Protein AF-A0A392P3V4-F1 (afdb_monomer_lite)

Sequence (100 aa):
YATEHRCGVVVKGPNLSGNISGTDPLKDNRLLLKAEALDDSHEARNTAAVINELSKEITKILVSHPVNAKRAAEGKNIANVVLLRGCGIRIEVCSSNSLT

pLDDT: mean 89.33, std 11.05, range [47.34, 97.25]

Foldseek 3Di:
DDDDLDDDDDDDDPLADLQKAWQDPVDPPDHTRQIAGNDPGPRSRVNSVVVNVVQVVQLVCQCPDVVQVVCVVVVHDGPRGRTGHDRDDDDDDPDPPPPD

Structure (mmCIF, N/CA/C/O backbone):
data_AF-A0A392P3V4-F1
#
_entry.id   AF-A0A392P3V4-F1
#
loop_
_atom_site.group_PDB
_atom_site.id
_atom_site.type_symbol
_atom_site.label_atom_id
_atom_site.label_alt_id
_atom_site.label_comp_id
_atom_site.label_asym_id
_atom_site.label_entity_id
_atom_site.label_seq_id
_atom_site.pdbx_PDB_ins_code
_atom_site.Cartn_x
_atom_site.Cartn_y
_atom_site.Cartn_z
_atom_site.occupancy
_atom_site.B_iso_or_equiv
_atom_site.auth_seq_id
_atom_site.auth_comp_id
_atom_site.auth_asym_id
_atom_site.auth_atom_id
_atom_site.pdbx_PDB_model_num
ATOM 1 N N . TYR A 1 1 ? 3.550 16.485 7.982 1.00 47.41 1 TYR A N 1
ATOM 2 C CA . TYR A 1 1 ? 2.284 16.398 8.734 1.00 47.41 1 TYR A CA 1
ATOM 3 C C . TYR A 1 1 ? 1.211 15.960 7.755 1.00 47.41 1 TYR A C 1
ATOM 5 O O . TYR A 1 1 ? 1.162 16.522 6.668 1.00 47.41 1 TYR A O 1
ATOM 13 N N . ALA A 1 2 ? 0.446 14.920 8.073 1.00 64.12 2 ALA A N 1
ATOM 14 C CA . ALA A 1 2 ? -0.631 14.425 7.223 1.00 64.12 2 ALA A CA 1
ATOM 15 C C . ALA A 1 2 ? -1.945 14.520 8.009 1.00 64.12 2 ALA A C 1
ATOM 17 O O . ALA A 1 2 ? -1.941 14.330 9.223 1.00 64.12 2 ALA A O 1
ATOM 18 N N . THR A 1 3 ? -3.035 14.889 7.340 1.00 74.75 3 THR A N 1
ATOM 19 C CA . THR A 1 3 ? -4.353 15.065 7.961 1.00 74.75 3 THR A CA 1
ATOM 20 C C . THR A 1 3 ? -5.214 13.821 7.750 1.00 74.75 3 THR A C 1
ATOM 22 O O . THR A 1 3 ? -5.136 13.170 6.706 1.00 74.75 3 THR A O 1
ATOM 25 N N . GLU A 1 4 ? -6.060 13.514 8.735 1.00 86.94 4 GLU A N 1
ATOM 26 C CA . GLU A 1 4 ? -7.056 12.437 8.664 1.00 86.94 4 GLU A CA 1
ATOM 27 C C . GLU A 1 4 ? -6.442 11.051 8.377 1.00 86.94 4 GLU A C 1
ATOM 29 O O . GLU A 1 4 ? -5.617 10.559 9.140 1.00 86.94 4 GLU A O 1
ATOM 34 N N . HIS A 1 5 ? -6.867 10.406 7.290 1.00 85.31 5 HIS A N 1
ATOM 35 C CA . HIS A 1 5 ? -6.493 9.053 6.882 1.00 85.31 5 HIS A CA 1
ATOM 36 C C . HIS A 1 5 ? -5.157 8.996 6.126 1.00 85.31 5 HIS A C 1
ATOM 38 O O . HIS A 1 5 ? -4.756 7.933 5.654 1.00 85.31 5 HIS A O 1
ATOM 44 N N . ARG A 1 6 ? -4.490 10.140 5.939 1.00 88.50 6 ARG A N 1
ATOM 45 C CA . ARG A 1 6 ? -3.279 10.230 5.125 1.00 88.50 6 ARG A CA 1
ATOM 46 C C . ARG A 1 6 ? -2.053 9.907 5.969 1.00 88.50 6 ARG A C 1
ATOM 48 O O . ARG A 1 6 ? -1.871 10.440 7.059 1.00 88.50 6 ARG A O 1
ATOM 55 N N . CYS A 1 7 ? -1.161 9.101 5.414 1.00 90.19 7 CYS A N 1
ATOM 56 C CA . CYS A 1 7 ? 0.171 8.866 5.953 1.00 90.19 7 CYS A CA 1
ATOM 57 C C . CYS A 1 7 ? 1.176 8.720 4.806 1.00 90.19 7 CYS A C 1
ATOM 59 O O . CYS A 1 7 ? 0.811 8.315 3.705 1.00 90.19 7 CYS A O 1
ATOM 61 N N . GLY A 1 8 ? 2.442 9.042 5.070 1.00 91.00 8 GLY A N 1
ATOM 62 C CA . GLY A 1 8 ? 3.551 8.731 4.171 1.00 91.00 8 GLY A CA 1
ATOM 63 C C . GLY A 1 8 ? 4.340 7.546 4.715 1.00 91.00 8 GLY A C 1
ATOM 64 O O . GLY A 1 8 ? 4.671 7.533 5.900 1.00 91.00 8 GLY A O 1
ATOM 65 N N . VAL A 1 9 ? 4.651 6.576 3.858 1.00 92.19 9 VAL A N 1
ATOM 66 C CA . VAL A 1 9 ? 5.518 5.438 4.188 1.00 92.19 9 VAL A CA 1
ATOM 67 C C . VAL A 1 9 ? 6.783 5.555 3.349 1.00 92.19 9 VAL A C 1
ATOM 69 O O . VAL A 1 9 ? 6.707 5.684 2.131 1.00 92.19 9 VAL A O 1
ATOM 72 N N . VAL A 1 10 ? 7.944 5.535 4.002 1.00 93.19 10 VAL A N 1
ATOM 73 C CA . VAL A 1 10 ? 9.250 5.593 3.335 1.00 93.19 10 VAL A CA 1
ATOM 74 C C . VAL A 1 10 ? 9.965 4.272 3.562 1.00 93.19 10 VAL A C 1
ATOM 76 O O . VAL A 1 10 ? 10.242 3.907 4.703 1.00 93.19 10 VAL A O 1
ATOM 79 N N . VAL A 1 11 ? 10.297 3.586 2.472 1.00 91.75 11 VAL A N 1
ATOM 80 C CA . VAL A 1 11 ? 11.132 2.381 2.479 1.00 91.75 11 VAL A CA 1
ATOM 81 C C . VAL A 1 11 ? 12.521 2.764 1.976 1.00 91.75 11 VAL A C 1
ATOM 83 O O . VAL A 1 11 ? 12.649 3.491 0.992 1.00 91.75 11 VAL A O 1
ATOM 86 N N . LYS A 1 12 ? 13.567 2.318 2.676 1.00 92.69 12 LYS A N 1
ATOM 87 C CA . LYS A 1 12 ? 14.967 2.549 2.298 1.00 92.69 12 LYS A CA 1
ATOM 88 C C . LYS A 1 12 ? 15.694 1.218 2.238 1.00 92.69 12 LYS A C 1
ATOM 90 O O . LYS A 1 12 ? 15.556 0.400 3.141 1.00 92.69 12 LYS A O 1
ATOM 95 N N . GLY A 1 13 ? 16.490 1.042 1.199 1.00 90.69 13 GLY A N 1
ATOM 96 C CA . GLY A 1 13 ? 17.261 -0.166 0.961 1.00 90.69 13 GLY A CA 1
ATOM 97 C C . GLY A 1 13 ? 17.891 -0.128 -0.429 1.00 90.69 13 GLY A C 1
ATOM 98 O O . GLY A 1 13 ? 17.557 0.756 -1.222 1.00 90.69 13 GLY A O 1
ATOM 99 N N . PRO A 1 14 ? 18.818 -1.050 -0.716 1.00 90.88 14 PRO A N 1
ATOM 100 C CA . PRO A 1 14 ? 19.366 -1.214 -2.056 1.00 90.88 14 PRO A CA 1
ATOM 101 C C . PRO A 1 14 ? 18.308 -1.785 -3.012 1.00 90.88 14 PRO A C 1
ATOM 103 O O . PRO A 1 14 ? 17.360 -2.436 -2.575 1.00 90.88 14 PRO A O 1
ATOM 106 N N . ASN A 1 15 ? 18.515 -1.593 -4.318 1.00 91.38 15 ASN A N 1
ATOM 107 C CA . ASN A 1 15 ? 17.748 -2.250 -5.387 1.00 91.38 15 ASN A CA 1
ATOM 108 C C . ASN A 1 15 ? 16.225 -2.042 -5.272 1.00 91.38 15 ASN A C 1
ATOM 110 O O . ASN A 1 15 ? 15.441 -2.993 -5.366 1.00 91.38 15 ASN A O 1
ATOM 114 N N . LEU A 1 16 ? 15.820 -0.792 -5.027 1.00 93.62 16 LEU A N 1
ATOM 115 C CA . LEU A 1 16 ? 14.420 -0.377 -4.985 1.00 93.62 16 LEU A CA 1
ATOM 116 C C . LEU A 1 16 ? 14.028 0.335 -6.282 1.00 93.62 16 LEU A C 1
ATOM 118 O O . LEU A 1 16 ? 14.817 1.091 -6.844 1.00 93.62 16 LEU A O 1
ATOM 122 N N . SER A 1 17 ? 12.786 0.137 -6.716 1.00 93.69 17 SER A N 1
ATOM 123 C CA . SER A 1 17 ? 12.195 0.786 -7.887 1.00 93.69 17 SER A CA 1
ATOM 124 C C . SER A 1 17 ? 10.875 1.457 -7.520 1.00 93.69 17 SER A C 1
ATOM 126 O O . SER A 1 17 ? 10.120 0.961 -6.688 1.00 93.69 17 SER A O 1
ATOM 128 N N . GLY A 1 18 ? 10.584 2.587 -8.165 1.00 92.81 18 GLY A N 1
ATOM 129 C CA . GLY A 1 18 ? 9.269 3.226 -8.089 1.00 92.81 18 GLY A CA 1
ATOM 130 C C . GLY A 1 18 ? 8.214 2.563 -8.982 1.00 92.81 18 GLY A C 1
ATOM 131 O O . GLY A 1 18 ? 7.040 2.910 -8.885 1.00 92.81 18 GLY A O 1
ATOM 132 N N . ASN A 1 19 ? 8.611 1.635 -9.860 1.00 95.06 19 ASN A N 1
ATOM 133 C CA . ASN A 1 19 ? 7.741 1.089 -10.899 1.00 95.06 19 ASN A CA 1
ATOM 134 C C . ASN A 1 19 ? 6.970 -0.153 -10.425 1.00 95.06 19 ASN A C 1
ATOM 136 O O . ASN A 1 19 ? 7.151 -1.268 -10.919 1.00 95.06 19 ASN A O 1
ATOM 140 N N . ILE A 1 20 ? 6.120 0.050 -9.419 1.00 96.44 20 ILE A N 1
ATOM 141 C CA . ILE A 1 20 ? 5.233 -0.976 -8.862 1.00 96.44 20 ILE A CA 1
ATOM 142 C C . ILE A 1 20 ? 3.799 -0.452 -8.739 1.00 96.44 20 ILE A C 1
ATOM 144 O O . ILE A 1 20 ? 3.567 0.753 -8.596 1.00 96.44 20 ILE A O 1
ATOM 148 N N . SER A 1 21 ? 2.825 -1.358 -8.756 1.00 95.75 21 SER A N 1
ATOM 149 C CA . SER A 1 21 ? 1.430 -1.028 -8.464 1.00 95.75 21 SER A CA 1
ATOM 150 C C . SER A 1 21 ? 1.200 -0.762 -6.965 1.00 95.75 21 SER A C 1
ATOM 152 O O . SER A 1 21 ? 2.023 -1.087 -6.105 1.00 95.75 21 SER A O 1
ATOM 154 N N . GLY A 1 22 ? 0.069 -0.128 -6.644 1.00 92.81 22 GLY A N 1
ATOM 155 C CA . GLY A 1 22 ? -0.389 0.068 -5.266 1.00 92.81 22 GLY A CA 1
ATOM 15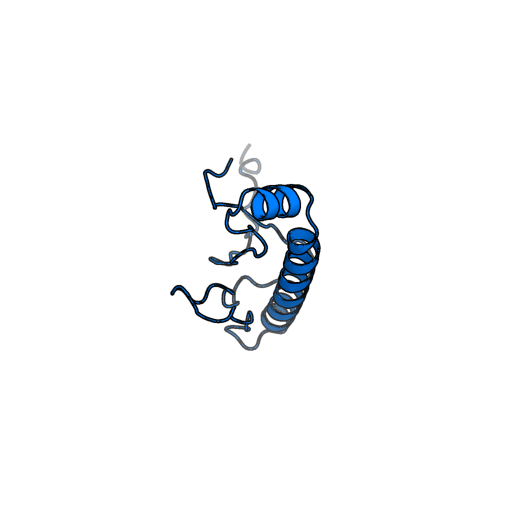6 C C . GLY A 1 22 ? -1.257 -1.086 -4.759 1.00 92.81 22 GLY A C 1
ATOM 157 O O . GLY A 1 22 ? -1.696 -1.937 -5.527 1.00 92.81 22 GLY A O 1
ATOM 158 N N . THR A 1 23 ? -1.560 -1.077 -3.461 1.00 92.25 23 THR A N 1
ATOM 159 C CA . THR A 1 23 ? -2.427 -2.084 -2.822 1.00 92.25 23 THR A CA 1
ATOM 160 C C . THR A 1 23 ? -3.897 -1.655 -2.734 1.00 92.25 23 THR A C 1
ATOM 162 O O . THR A 1 23 ? -4.766 -2.461 -2.407 1.00 92.25 23 THR A O 1
ATOM 165 N N . ASP A 1 24 ? -4.197 -0.389 -3.031 1.00 91.19 24 ASP A N 1
ATOM 166 C CA . ASP A 1 24 ? -5.546 0.178 -2.950 1.00 91.19 24 ASP A CA 1
ATOM 167 C C . ASP A 1 24 ? -6.441 -0.282 -4.123 1.00 91.19 24 ASP A C 1
ATOM 169 O O . ASP A 1 24 ? -6.123 0.018 -5.277 1.00 91.19 24 ASP A O 1
ATOM 173 N N . PRO A 1 25 ? -7.582 -0.952 -3.863 1.00 89.00 25 PRO A N 1
ATOM 174 C CA . PRO A 1 25 ? -8.510 -1.385 -4.907 1.00 89.00 25 PRO A CA 1
ATOM 175 C C . PRO A 1 25 ? -9.350 -0.255 -5.533 1.00 89.00 25 PRO A C 1
ATOM 177 O O . PRO A 1 25 ? -10.173 -0.534 -6.412 1.00 89.00 25 PRO A O 1
ATOM 180 N N . LEU A 1 26 ? -9.184 0.998 -5.086 1.00 86.19 26 LEU A N 1
ATOM 181 C CA . LEU A 1 26 ? -9.856 2.224 -5.554 1.00 86.19 26 LEU A CA 1
ATOM 182 C C . LEU A 1 26 ? -11.385 2.242 -5.399 1.00 86.19 26 LEU A C 1
ATOM 184 O O . LEU A 1 26 ? -12.039 3.207 -5.795 1.00 86.19 26 LEU A O 1
ATOM 188 N N . LYS A 1 27 ? -11.967 1.174 -4.852 1.00 83.06 27 LYS A N 1
ATOM 189 C CA . LYS A 1 27 ? -13.395 1.022 -4.577 1.00 83.06 27 LYS A CA 1
ATOM 190 C C . LYS A 1 27 ? -13.574 0.283 -3.261 1.00 83.06 27 LYS A C 1
ATOM 192 O O . LYS A 1 27 ? -12.867 -0.691 -2.997 1.00 83.06 27 LYS A O 1
ATOM 197 N N . ASP A 1 28 ? -14.569 0.708 -2.495 1.00 83.44 28 ASP A N 1
ATOM 198 C CA . ASP A 1 28 ? -14.920 0.082 -1.226 1.00 83.44 28 ASP A CA 1
ATOM 199 C C . ASP A 1 28 ? -15.402 -1.363 -1.411 1.00 83.44 28 ASP A C 1
ATOM 201 O O . ASP A 1 28 ? -15.863 -1.763 -2.485 1.00 83.44 28 ASP A O 1
ATOM 205 N N . ASN A 1 29 ? -15.314 -2.145 -0.331 1.00 83.06 29 ASN A N 1
ATOM 206 C CA . ASN A 1 29 ? -15.739 -3.550 -0.267 1.00 83.06 29 ASN A CA 1
ATOM 207 C C . ASN A 1 29 ? -15.034 -4.472 -1.276 1.00 83.06 29 ASN A C 1
ATOM 209 O O . ASN A 1 29 ? -15.572 -5.503 -1.681 1.00 83.06 29 ASN A O 1
ATOM 213 N N . ARG A 1 30 ? -13.814 -4.109 -1.677 1.00 85.00 30 ARG A N 1
ATOM 214 C CA . ARG A 1 30 ? -12.924 -4.957 -2.469 1.00 85.00 30 ARG A CA 1
ATOM 215 C C . ARG A 1 30 ? -11.763 -5.456 -1.629 1.00 85.00 30 ARG A C 1
ATOM 217 O O . ARG A 1 30 ? -11.351 -4.820 -0.662 1.00 85.00 30 ARG A O 1
ATOM 224 N N . LEU A 1 31 ? -11.234 -6.606 -2.028 1.00 87.31 31 LEU A N 1
ATOM 225 C CA . LEU A 1 31 ? -10.023 -7.152 -1.434 1.00 87.31 31 LEU A CA 1
ATOM 226 C C . LEU A 1 31 ? -8.834 -6.234 -1.724 1.00 87.31 31 LEU A C 1
ATOM 228 O O . LEU A 1 31 ? -8.761 -5.617 -2.788 1.00 87.31 31 LEU A O 1
ATOM 232 N N . LEU A 1 32 ? -7.903 -6.184 -0.771 1.00 89.94 32 LEU A N 1
ATOM 233 C CA . LEU A 1 32 ? -6.619 -5.519 -0.944 1.00 89.94 32 LEU A CA 1
ATOM 234 C C . LEU A 1 32 ? -5.897 -6.114 -2.160 1.00 89.94 32 LEU A C 1
ATOM 236 O O . LEU A 1 32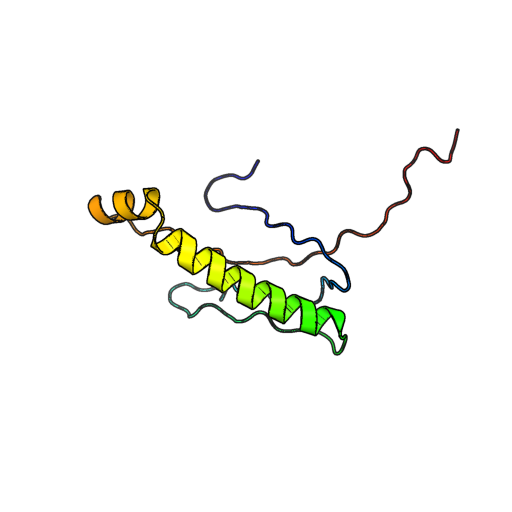 ? -5.830 -7.338 -2.306 1.00 89.94 32 LEU A O 1
ATOM 240 N N . LEU A 1 33 ? -5.358 -5.252 -3.018 1.00 93.50 33 LEU A N 1
ATOM 241 C CA . LEU A 1 33 ? -4.543 -5.687 -4.145 1.00 93.50 33 LEU A CA 1
ATOM 242 C C . LEU A 1 33 ? -3.139 -6.050 -3.662 1.00 93.50 33 LEU A C 1
ATOM 244 O O . LEU A 1 33 ? -2.624 -5.470 -2.703 1.00 93.50 33 LEU A O 1
ATOM 248 N N . LYS A 1 34 ? -2.505 -6.998 -4.351 1.00 95.81 34 LYS A N 1
ATOM 249 C CA . LYS A 1 34 ? -1.068 -7.220 -4.203 1.00 95.81 34 LYS A CA 1
ATOM 250 C C . LYS A 1 34 ? -0.324 -6.196 -5.049 1.00 95.81 34 LYS A C 1
ATOM 252 O O . LYS A 1 34 ? -0.732 -5.915 -6.172 1.00 95.81 34 LYS A O 1
ATOM 257 N N . ALA A 1 35 ? 0.767 -5.669 -4.507 1.00 96.75 35 ALA A N 1
ATOM 258 C CA . ALA A 1 35 ? 1.706 -4.894 -5.298 1.00 96.75 35 ALA A CA 1
ATOM 259 C C . ALA A 1 35 ? 2.367 -5.818 -6.329 1.00 96.75 35 ALA A C 1
ATOM 261 O O . ALA A 1 35 ? 2.815 -6.918 -5.991 1.00 96.75 35 ALA A O 1
ATOM 262 N N . GLU A 1 36 ? 2.432 -5.358 -7.570 1.00 97.00 36 GLU A N 1
ATOM 263 C CA . GLU A 1 36 ? 3.017 -6.051 -8.714 1.00 97.00 36 GLU A CA 1
ATOM 264 C C . GLU A 1 36 ? 4.063 -5.148 -9.367 1.00 97.00 36 GLU A C 1
ATOM 266 O O . GLU A 1 36 ? 3.951 -3.921 -9.333 1.00 97.00 36 GLU A O 1
ATOM 271 N N . ALA A 1 37 ? 5.095 -5.756 -9.949 1.00 97.12 37 ALA A N 1
ATOM 272 C CA . ALA A 1 37 ? 6.061 -5.032 -10.762 1.00 97.12 37 ALA A CA 1
ATOM 273 C C . ALA A 1 37 ? 5.391 -4.550 -12.055 1.00 97.12 37 ALA A C 1
ATOM 275 O O . ALA A 1 37 ? 4.649 -5.304 -12.683 1.00 97.12 37 ALA A O 1
ATOM 276 N N . LEU A 1 38 ? 5.658 -3.305 -12.445 1.00 96.56 38 LEU A N 1
ATOM 277 C CA . LEU A 1 38 ? 5.147 -2.723 -13.692 1.00 96.56 38 LEU A CA 1
ATOM 278 C C . LEU A 1 38 ? 6.164 -2.808 -14.842 1.00 96.56 38 LEU A C 1
ATOM 280 O O . LEU A 1 38 ? 5.869 -2.384 -15.957 1.00 96.56 38 LEU A O 1
ATOM 284 N N . ASP A 1 39 ? 7.352 -3.352 -14.574 1.00 95.38 39 ASP A N 1
ATOM 285 C CA . ASP A 1 39 ? 8.372 -3.692 -15.561 1.00 95.38 39 ASP A CA 1
ATOM 286 C C . ASP A 1 39 ? 9.101 -4.997 -15.190 1.00 95.38 39 ASP A C 1
ATOM 288 O O . ASP A 1 39 ? 8.882 -5.588 -14.128 1.00 95.38 39 ASP A O 1
ATOM 292 N N . ASP A 1 40 ? 9.992 -5.437 -16.080 1.00 95.88 40 ASP A N 1
ATOM 293 C CA . ASP A 1 40 ? 10.764 -6.673 -15.934 1.00 95.88 40 ASP A CA 1
ATOM 294 C C . ASP A 1 40 ? 12.058 -6.516 -15.114 1.00 95.88 40 ASP A C 1
ATOM 296 O O . ASP A 1 40 ? 12.876 -7.448 -15.064 1.00 95.88 40 ASP A O 1
ATOM 300 N N . SER A 1 41 ? 12.268 -5.371 -14.456 1.00 97.25 41 SER A N 1
ATOM 301 C CA . SER A 1 41 ? 13.467 -5.135 -13.650 1.00 97.25 41 SER A CA 1
ATOM 302 C C . SER A 1 41 ? 13.489 -6.021 -12.402 1.00 97.25 41 SER A C 1
ATOM 304 O O . SER A 1 41 ? 12.460 -6.425 -11.843 1.00 97.25 41 SER A O 1
ATOM 306 N N . HIS A 1 42 ? 14.697 -6.365 -11.950 1.00 96.62 42 HIS A N 1
ATOM 307 C CA . HIS A 1 42 ? 14.859 -7.097 -10.696 1.00 96.62 42 HIS A CA 1
ATOM 308 C C . HIS A 1 42 ? 14.397 -6.237 -9.511 1.00 96.62 42 HIS A C 1
ATOM 310 O O . HIS A 1 42 ? 13.758 -6.739 -8.588 1.00 96.62 42 HIS A O 1
ATOM 316 N N . GLU A 1 43 ? 14.656 -4.937 -9.584 1.00 96.38 43 GLU A N 1
ATOM 317 C CA . GLU A 1 43 ? 14.333 -3.918 -8.599 1.00 96.38 43 GLU A CA 1
ATOM 318 C C . GLU A 1 43 ? 12.820 -3.770 -8.414 1.00 96.38 43 GLU A C 1
ATOM 320 O O . GLU A 1 43 ? 12.354 -3.725 -7.275 1.00 96.38 43 GLU A O 1
ATOM 325 N N . ALA A 1 44 ? 12.027 -3.745 -9.493 1.00 96.56 44 ALA A N 1
ATOM 326 C CA . ALA A 1 44 ? 10.567 -3.677 -9.397 1.00 96.56 44 ALA A CA 1
ATOM 327 C C . ALA A 1 44 ? 9.979 -4.944 -8.769 1.00 96.56 44 ALA A C 1
ATOM 329 O O . ALA A 1 44 ? 9.173 -4.850 -7.841 1.00 96.56 44 ALA A O 1
ATOM 330 N N . ARG A 1 45 ? 10.432 -6.134 -9.194 1.00 97.12 45 ARG A N 1
ATOM 331 C CA . ARG A 1 45 ? 10.003 -7.409 -8.586 1.00 97.12 45 ARG A CA 1
ATOM 332 C C . ARG A 1 45 ? 10.372 -7.492 -7.107 1.00 97.12 45 ARG A C 1
ATOM 334 O O . ARG A 1 45 ? 9.534 -7.868 -6.287 1.00 97.12 45 ARG A O 1
ATOM 341 N N . ASN A 1 46 ? 11.600 -7.106 -6.764 1.00 96.12 46 ASN A N 1
ATOM 342 C CA . ASN A 1 46 ? 12.076 -7.050 -5.386 1.00 96.12 46 ASN A CA 1
ATOM 343 C C . ASN A 1 46 ? 11.234 -6.073 -4.551 1.00 96.12 46 ASN A C 1
ATOM 345 O O . ASN A 1 46 ? 10.734 -6.432 -3.488 1.00 96.12 46 ASN A O 1
ATOM 349 N N . THR A 1 47 ? 11.003 -4.860 -5.059 1.00 96.44 47 THR A N 1
ATOM 350 C CA . THR A 1 47 ? 10.225 -3.839 -4.345 1.00 96.44 47 THR A CA 1
ATOM 351 C C . THR A 1 47 ? 8.781 -4.286 -4.134 1.00 96.44 47 THR A C 1
ATOM 353 O O . THR A 1 47 ? 8.268 -4.155 -3.026 1.00 96.44 47 THR A O 1
ATOM 356 N N . ALA A 1 48 ? 8.133 -4.875 -5.143 1.00 96.81 48 ALA A N 1
ATOM 357 C CA . ALA A 1 48 ? 6.778 -5.406 -5.011 1.00 96.81 48 ALA A CA 1
ATOM 358 C C . ALA A 1 48 ? 6.691 -6.485 -3.914 1.00 96.81 48 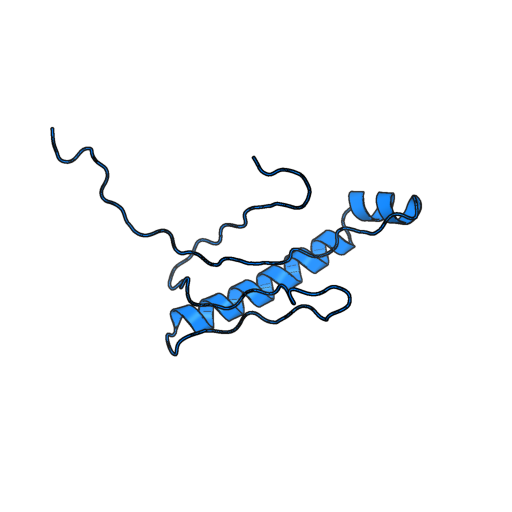ALA A C 1
ATOM 360 O O . ALA A 1 48 ? 5.782 -6.450 -3.082 1.00 96.81 48 ALA A O 1
ATOM 361 N N . ALA A 1 49 ? 7.664 -7.402 -3.850 1.00 96.56 49 ALA A N 1
ATOM 362 C CA . ALA A 1 49 ? 7.735 -8.411 -2.792 1.00 96.56 49 ALA A CA 1
ATOM 363 C C . ALA A 1 49 ? 7.906 -7.778 -1.399 1.00 96.56 49 ALA A C 1
ATOM 365 O O . ALA A 1 49 ? 7.149 -8.100 -0.480 1.00 96.56 49 ALA A O 1
ATOM 366 N N . VAL A 1 50 ? 8.833 -6.825 -1.258 1.00 96.06 50 VAL A N 1
ATOM 367 C CA . VAL A 1 50 ? 9.062 -6.090 -0.001 1.00 96.06 50 VAL A CA 1
ATOM 368 C C . VAL A 1 50 ? 7.800 -5.351 0.452 1.00 96.06 50 VAL A C 1
ATOM 370 O O . VAL A 1 50 ? 7.444 -5.408 1.627 1.00 96.06 50 VAL A O 1
ATOM 373 N N . ILE A 1 51 ? 7.097 -4.680 -0.462 1.00 96.38 51 ILE A N 1
ATOM 374 C CA . ILE A 1 51 ? 5.875 -3.930 -0.144 1.00 96.38 51 ILE A CA 1
ATOM 375 C C . ILE A 1 51 ? 4.728 -4.853 0.273 1.00 96.38 51 ILE A C 1
ATOM 377 O O . ILE A 1 51 ? 3.992 -4.518 1.204 1.00 96.38 51 ILE A O 1
ATOM 381 N N . ASN A 1 52 ? 4.589 -6.020 -0.358 1.00 96.81 52 ASN A N 1
ATOM 3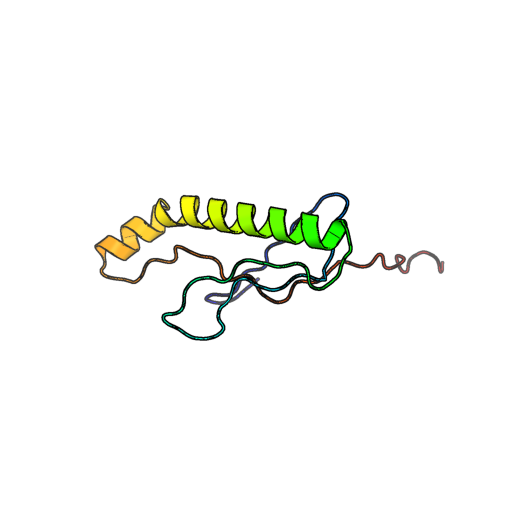82 C CA . ASN A 1 52 ? 3.583 -7.005 0.036 1.00 96.81 52 ASN A CA 1
ATOM 383 C C . ASN A 1 52 ? 3.831 -7.536 1.459 1.00 96.81 52 ASN A C 1
ATOM 385 O O . ASN A 1 52 ? 2.897 -7.575 2.264 1.00 96.81 52 ASN A O 1
ATOM 389 N N . GLU A 1 53 ? 5.077 -7.874 1.805 1.00 96.88 53 GLU A N 1
ATOM 390 C CA . GLU A 1 53 ? 5.413 -8.311 3.169 1.00 96.88 53 GLU A CA 1
ATOM 391 C C . GLU A 1 53 ? 5.258 -7.176 4.189 1.00 96.88 53 GLU A C 1
ATOM 393 O O . GLU A 1 53 ? 4.677 -7.372 5.257 1.00 96.88 53 GLU A O 1
ATOM 398 N N . LEU A 1 54 ? 5.670 -5.956 3.839 1.00 95.88 54 LEU A N 1
ATOM 399 C CA . LEU A 1 54 ? 5.459 -4.784 4.687 1.00 95.88 54 LEU A CA 1
ATOM 400 C C . LEU A 1 54 ? 3.967 -4.546 4.965 1.00 95.88 54 LEU A C 1
ATOM 402 O O . LEU A 1 54 ? 3.583 -4.314 6.111 1.00 95.88 54 LEU A O 1
ATOM 406 N N . SER A 1 55 ? 3.113 -4.620 3.940 1.00 95.88 55 SER A N 1
ATOM 407 C CA . SER A 1 55 ? 1.663 -4.437 4.083 1.00 95.88 55 SER A CA 1
ATOM 408 C C . SER A 1 55 ? 1.045 -5.480 5.020 1.00 95.88 55 SER A C 1
ATOM 410 O O . SER A 1 55 ? 0.213 -5.147 5.874 1.00 95.88 55 SER A O 1
ATOM 412 N N . LYS A 1 56 ? 1.500 -6.732 4.916 1.00 95.94 56 LYS A N 1
ATOM 413 C CA . LYS A 1 56 ? 1.082 -7.833 5.787 1.00 95.94 56 LYS A CA 1
ATOM 414 C C . LYS A 1 56 ? 1.484 -7.596 7.244 1.00 95.94 56 LYS A C 1
ATOM 416 O O . LYS A 1 56 ? 0.637 -7.728 8.131 1.00 95.94 56 LYS A O 1
ATOM 421 N N . GLU A 1 57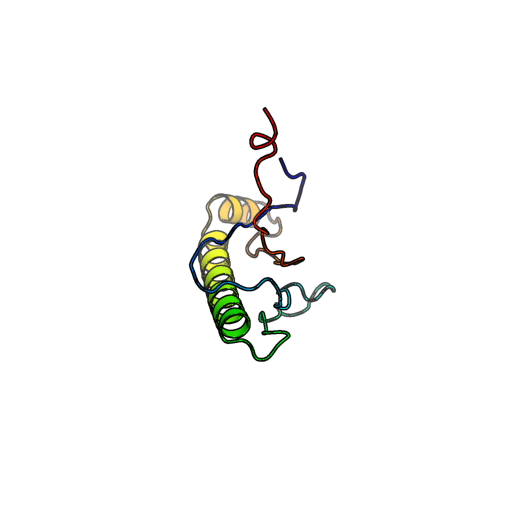 ? 2.728 -7.198 7.499 1.00 96.75 57 GLU A N 1
ATOM 422 C CA . GLU A 1 57 ? 3.205 -6.927 8.861 1.00 96.75 57 GLU A CA 1
ATOM 423 C C . GLU A 1 57 ? 2.525 -5.700 9.482 1.00 96.75 57 GLU A C 1
ATOM 425 O O . GLU A 1 57 ? 2.088 -5.755 10.635 1.00 96.75 57 GLU A O 1
ATOM 430 N N . ILE A 1 58 ? 2.326 -4.624 8.711 1.00 95.88 58 ILE A N 1
ATOM 431 C CA . ILE A 1 58 ? 1.543 -3.460 9.154 1.00 95.88 58 ILE A CA 1
ATOM 432 C C . ILE A 1 58 ? 0.137 -3.901 9.571 1.00 95.88 58 ILE A C 1
ATOM 434 O O . ILE A 1 58 ? -0.321 -3.551 10.658 1.00 95.88 58 ILE A O 1
ATOM 438 N N . THR A 1 59 ? -0.533 -4.698 8.736 1.00 95.62 59 THR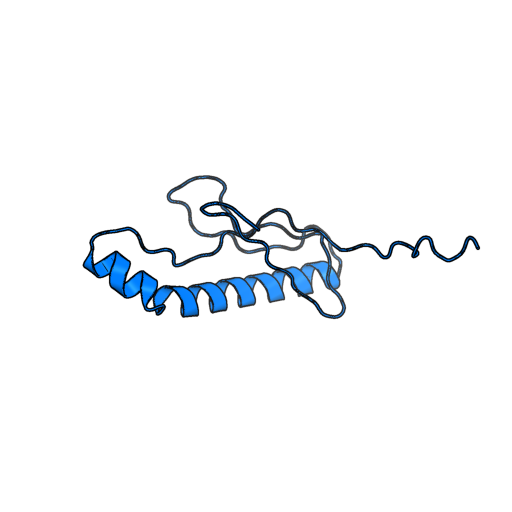 A N 1
ATOM 439 C CA . THR A 1 59 ? -1.891 -5.185 9.016 1.00 95.62 59 THR A CA 1
ATOM 440 C C . THR A 1 59 ? -1.933 -5.985 10.316 1.00 95.62 59 THR A C 1
ATOM 442 O O . THR A 1 59 ? -2.769 -5.728 11.183 1.00 95.62 59 THR A O 1
ATOM 445 N N . LYS A 1 60 ? -0.991 -6.915 10.498 1.00 96.00 60 LYS A N 1
ATOM 446 C CA . LYS A 1 60 ? -0.880 -7.736 11.709 1.00 96.00 60 LYS A CA 1
ATOM 447 C C . LYS A 1 60 ? -0.746 -6.879 12.970 1.00 96.00 60 LYS A C 1
ATOM 449 O O . LYS A 1 60 ? -1.476 -7.094 13.937 1.00 96.00 60 LYS A O 1
ATOM 454 N N . ILE A 1 61 ? 0.143 -5.886 12.940 1.00 95.94 61 ILE A N 1
ATOM 455 C CA . ILE A 1 61 ? 0.362 -4.971 14.067 1.00 95.94 61 ILE A CA 1
ATOM 456 C C . ILE A 1 61 ? -0.904 -4.153 14.340 1.00 95.94 61 ILE A C 1
ATOM 458 O O . ILE A 1 61 ? -1.363 -4.093 15.485 1.00 95.94 61 ILE A O 1
ATOM 462 N N . LEU A 1 62 ? -1.503 -3.563 13.302 1.00 95.69 62 LEU A N 1
ATOM 463 C CA . LEU A 1 62 ? -2.672 -2.698 13.445 1.00 95.69 62 LEU A CA 1
ATOM 464 C C . LEU A 1 62 ? -3.893 -3.447 13.985 1.00 95.69 62 LEU A C 1
ATOM 466 O O . LEU A 1 62 ? -4.588 -2.902 14.842 1.00 95.69 62 LEU A O 1
ATOM 470 N N . VAL A 1 63 ? -4.148 -4.686 13.555 1.00 94.31 63 VAL A N 1
ATOM 471 C CA . VAL A 1 63 ? -5.251 -5.506 14.093 1.00 94.31 63 VAL A CA 1
ATOM 472 C C . VAL A 1 63 ? -5.144 -5.651 15.615 1.00 94.31 63 VAL A C 1
ATOM 474 O O . VAL A 1 63 ? -6.142 -5.496 16.314 1.00 94.31 63 VAL A O 1
ATOM 477 N N . SER A 1 64 ? -3.937 -5.881 16.136 1.00 93.69 64 SER A N 1
ATOM 478 C CA . SER A 1 64 ? -3.685 -6.015 17.580 1.00 93.69 64 SER A CA 1
ATOM 479 C C . SER A 1 64 ? -3.512 -4.689 18.333 1.00 93.69 64 SER A C 1
ATOM 481 O O . SER A 1 64 ? -3.286 -4.690 19.543 1.00 93.69 64 SER A O 1
ATOM 483 N N . HIS A 1 65 ? -3.580 -3.545 17.648 1.00 96.62 65 HIS A N 1
ATOM 484 C CA . HIS A 1 65 ? -3.194 -2.272 18.245 1.00 96.62 65 HIS A CA 1
ATOM 485 C C . HIS A 1 65 ? -4.210 -1.807 19.313 1.00 96.62 65 HIS A C 1
ATOM 487 O O . HIS A 1 65 ? -5.414 -1.799 19.037 1.00 96.62 65 HIS A O 1
ATOM 493 N N . PRO A 1 66 ? -3.774 -1.319 20.496 1.00 96.56 66 PRO A N 1
ATOM 494 C CA . PRO A 1 66 ? -4.678 -0.933 21.590 1.00 96.56 66 PRO A CA 1
ATOM 495 C C . PRO A 1 66 ? -5.743 0.101 21.200 1.00 96.56 66 PRO A C 1
ATOM 497 O O . PRO A 1 66 ? -6.879 0.053 21.669 1.00 96.56 66 PRO A O 1
ATOM 500 N N . VAL A 1 67 ? -5.405 1.021 20.291 1.00 96.50 67 VAL A N 1
ATOM 501 C CA . VAL A 1 67 ? -6.369 2.001 19.760 1.00 96.50 67 VAL A CA 1
ATOM 502 C C . VAL A 1 67 ? -7.499 1.308 18.996 1.00 96.50 67 VAL A C 1
ATOM 504 O O . VAL A 1 67 ? -8.653 1.705 19.136 1.00 96.50 67 VAL A O 1
ATOM 507 N N . ASN A 1 68 ? -7.203 0.259 18.226 1.00 95.88 68 ASN A N 1
ATOM 508 C CA . ASN A 1 68 ? -8.227 -0.500 17.510 1.00 95.88 68 ASN A CA 1
ATOM 509 C C . ASN A 1 68 ? -9.066 -1.362 18.453 1.00 95.88 68 ASN A C 1
ATOM 511 O O . ASN A 1 68 ? -10.277 -1.437 18.255 1.00 95.88 68 ASN A O 1
ATOM 515 N N . ALA A 1 69 ? -8.476 -1.902 19.523 1.00 94.31 69 ALA A N 1
ATOM 516 C CA . ALA A 1 69 ? -9.240 -2.562 20.582 1.00 94.31 69 ALA A CA 1
ATOM 517 C C . ALA A 1 69 ? -10.262 -1.601 21.224 1.00 94.31 69 ALA A C 1
ATOM 519 O O . ALA A 1 69 ? -11.437 -1.941 21.354 1.00 94.31 69 ALA A O 1
ATOM 520 N N . LYS A 1 70 ? -9.850 -0.362 21.533 1.00 96.44 70 LYS A N 1
ATOM 521 C CA . LYS A 1 70 ? -10.755 0.678 22.050 1.00 96.44 70 LYS A CA 1
ATOM 522 C C . LYS A 1 70 ? -11.849 1.051 21.043 1.00 96.44 70 LYS A C 1
ATOM 524 O O . LYS A 1 70 ? -13.013 1.143 21.416 1.00 96.44 70 LYS A O 1
ATOM 529 N N . ARG A 1 71 ? -11.501 1.230 19.764 1.00 96.56 71 ARG A N 1
ATOM 530 C CA . ARG A 1 71 ? -12.480 1.538 18.702 1.00 96.56 71 ARG A CA 1
ATOM 531 C C . ARG A 1 71 ? -13.535 0.443 18.565 1.00 96.56 71 ARG A C 1
ATOM 533 O O . ARG A 1 71 ? -14.713 0.770 18.490 1.00 96.56 71 ARG A O 1
ATOM 540 N N . ALA A 1 72 ? -13.119 -0.823 18.582 1.00 94.62 72 ALA A N 1
ATOM 541 C CA . ALA A 1 72 ? -14.030 -1.959 18.513 1.00 94.62 72 ALA A CA 1
ATOM 542 C C . ALA A 1 72 ? -14.983 -2.002 19.720 1.00 94.62 72 ALA A C 1
ATOM 544 O O . ALA A 1 72 ? -16.183 -2.184 19.533 1.00 94.62 72 ALA A O 1
ATOM 545 N N . ALA A 1 73 ? -14.478 -1.755 20.935 1.00 96.00 73 ALA A N 1
ATOM 546 C CA . ALA A 1 73 ? -15.305 -1.672 22.143 1.00 96.00 73 ALA A CA 1
ATOM 547 C C . ALA A 1 73 ? -16.338 -0.527 22.089 1.00 96.00 73 ALA A C 1
ATOM 549 O O . ALA A 1 73 ? -17.415 -0.633 22.665 1.00 96.00 73 ALA A O 1
ATOM 550 N N . GLU A 1 74 ? -16.030 0.550 21.364 1.00 96.88 74 GLU A N 1
ATOM 551 C CA . GLU A 1 74 ? -16.933 1.681 21.111 1.00 96.88 74 GLU A CA 1
ATOM 552 C C . GLU A 1 74 ? -17.857 1.472 19.890 1.00 96.88 74 GLU A C 1
ATOM 554 O O . GLU A 1 74 ? -18.561 2.402 19.495 1.00 96.88 74 GLU A O 1
ATOM 559 N N . GLY A 1 75 ? -17.838 0.299 19.244 1.00 95.69 75 GLY A N 1
ATOM 560 C CA . GLY A 1 75 ? -18.634 0.019 18.041 1.00 95.69 75 GLY A CA 1
ATOM 561 C C . GLY A 1 75 ? -18.176 0.768 16.781 1.00 95.69 75 GLY A C 1
ATOM 562 O O . GLY A 1 75 ? -18.928 0.875 15.814 1.00 95.69 75 GLY A O 1
ATOM 563 N N . LYS A 1 76 ? -16.953 1.313 16.771 1.00 94.62 76 LYS A N 1
ATOM 564 C CA . LYS A 1 76 ? -16.364 2.024 15.626 1.00 94.62 76 LYS A CA 1
ATOM 565 C C . LYS A 1 76 ? -15.562 1.071 14.743 1.00 94.62 76 LYS A C 1
ATOM 567 O O . LYS A 1 76 ? -14.902 0.157 15.231 1.00 94.62 76 LYS A O 1
ATOM 572 N N . ASN A 1 77 ? -15.500 1.373 13.446 1.00 90.81 77 ASN A N 1
ATOM 573 C CA . ASN A 1 77 ? -14.640 0.649 12.506 1.00 90.81 77 ASN A CA 1
ATOM 574 C C . ASN A 1 77 ? -13.167 0.752 12.920 1.00 90.81 77 ASN A C 1
ATOM 576 O O . ASN A 1 77 ? -12.666 1.852 13.175 1.00 90.81 77 ASN A O 1
ATOM 580 N N . ILE A 1 78 ? -12.461 -0.374 12.963 1.00 94.00 78 ILE A N 1
ATOM 581 C CA . ILE A 1 78 ? -11.022 -0.413 13.240 1.00 94.00 78 ILE A CA 1
ATOM 582 C C . ILE A 1 78 ? -10.216 0.081 12.031 1.00 94.00 78 ILE A C 1
ATOM 584 O O . ILE A 1 78 ? -10.628 -0.083 10.887 1.00 94.00 78 ILE A O 1
ATOM 588 N N . ALA A 1 79 ? -9.056 0.677 12.286 1.00 92.94 79 ALA A N 1
ATOM 589 C CA . ALA A 1 79 ? -8.094 1.080 11.266 1.00 92.94 79 ALA A CA 1
ATOM 590 C C . ALA A 1 79 ? -6.979 0.029 11.198 1.00 92.94 79 ALA A C 1
ATOM 592 O O . ALA A 1 79 ? -5.927 0.185 11.819 1.00 92.94 79 ALA A O 1
ATOM 593 N N . ASN A 1 80 ? -7.249 -1.089 10.529 1.00 93.12 80 ASN A N 1
ATOM 594 C CA . ASN A 1 80 ? -6.400 -2.281 10.555 1.00 93.12 80 ASN A CA 1
ATOM 595 C C . ASN A 1 80 ? -5.502 -2.461 9.323 1.00 93.12 80 ASN A C 1
ATOM 597 O O . ASN A 1 80 ? -4.738 -3.416 9.284 1.00 93.12 80 ASN A O 1
ATOM 601 N N . VAL A 1 81 ? -5.584 -1.576 8.329 1.00 93.06 81 VAL A N 1
ATOM 602 C CA . VAL A 1 81 ? -4.826 -1.683 7.077 1.00 93.06 81 VAL A CA 1
ATOM 603 C C . VAL A 1 81 ? -4.349 -0.309 6.616 1.00 93.06 81 VAL A C 1
ATOM 605 O O . VAL A 1 81 ? -5.011 0.702 6.855 1.00 93.06 81 VAL A O 1
ATOM 608 N N . VAL A 1 82 ? -3.206 -0.278 5.931 1.00 93.62 82 VAL A N 1
ATOM 609 C CA . VAL A 1 82 ? -2.714 0.899 5.205 1.00 93.62 82 VAL A CA 1
ATOM 610 C C . VAL A 1 82 ? -2.817 0.619 3.710 1.00 93.62 82 VAL A C 1
ATOM 612 O O . VAL A 1 82 ? -2.192 -0.313 3.203 1.00 93.62 82 VAL A O 1
ATOM 615 N N . LEU A 1 83 ? -3.602 1.436 3.008 1.00 93.75 83 LEU A N 1
ATOM 616 C CA . LEU A 1 83 ? -3.719 1.394 1.552 1.00 93.75 83 LEU A CA 1
ATOM 617 C C . LEU A 1 83 ? -2.553 2.173 0.936 1.00 93.75 83 LEU A C 1
ATOM 619 O O . LEU A 1 83 ? -2.459 3.393 1.086 1.00 93.75 83 LEU A O 1
ATOM 623 N N . LEU A 1 84 ? -1.646 1.463 0.267 1.00 92.88 84 LEU A N 1
ATOM 624 C CA . LEU A 1 84 ? -0.427 2.031 -0.300 1.00 92.88 84 LEU A CA 1
ATOM 625 C C . LEU A 1 84 ? -0.684 2.443 -1.750 1.00 92.88 84 LEU A C 1
ATOM 627 O O . LEU A 1 84 ? -1.125 1.636 -2.570 1.00 92.88 84 LEU A O 1
ATOM 631 N N . ARG A 1 85 ? -0.405 3.708 -2.069 1.00 91.06 85 ARG A N 1
ATOM 632 C CA . ARG A 1 85 ? -0.568 4.300 -3.405 1.00 91.06 85 ARG A CA 1
ATOM 633 C C . ARG A 1 85 ? 0.554 5.278 -3.708 1.00 91.06 85 ARG A C 1
ATOM 635 O O . ARG A 1 85 ? 1.171 5.809 -2.790 1.00 91.06 85 ARG A O 1
ATOM 642 N N . GLY A 1 86 ? 0.738 5.559 -4.999 1.00 83.06 86 GLY A N 1
ATOM 643 C CA . GLY A 1 86 ? 1.647 6.601 -5.472 1.00 83.06 86 GLY A CA 1
ATOM 644 C C . GLY A 1 86 ? 3.102 6.278 -5.161 1.00 83.06 86 GLY A C 1
ATOM 645 O O . GLY A 1 86 ? 3.779 7.081 -4.524 1.00 83.06 86 GLY A O 1
ATOM 646 N N . CYS A 1 87 ? 3.567 5.089 -5.564 1.00 86.00 87 CYS A N 1
ATOM 647 C CA . CYS A 1 87 ? 4.975 4.746 -5.413 1.00 86.00 87 CYS A CA 1
ATOM 648 C C . CYS A 1 87 ? 5.829 5.761 -6.184 1.00 86.00 87 CYS A C 1
ATOM 650 O O . CYS A 1 87 ? 5.555 6.073 -7.341 1.00 86.00 87 CYS A O 1
ATOM 652 N N . GLY A 1 88 ? 6.839 6.307 -5.516 1.00 84.50 88 GLY A N 1
ATOM 653 C CA . GLY A 1 88 ? 7.761 7.275 -6.084 1.00 84.50 88 GLY A CA 1
ATOM 654 C C . GLY A 1 88 ? 9.161 7.001 -5.565 1.00 84.50 88 GLY A C 1
ATOM 655 O O . GLY A 1 88 ? 9.336 6.597 -4.414 1.00 84.50 88 GLY A O 1
ATOM 656 N N . ILE A 1 89 ? 10.158 7.222 -6.417 1.00 85.94 89 ILE A N 1
ATOM 657 C CA . ILE A 1 89 ? 11.563 7.080 -6.052 1.00 85.94 89 ILE A CA 1
ATOM 658 C C . ILE A 1 89 ? 12.177 8.452 -5.798 1.00 85.94 89 ILE A C 1
ATOM 660 O O . ILE A 1 89 ? 11.901 9.424 -6.504 1.00 85.94 89 ILE A O 1
ATOM 664 N N . ARG A 1 90 ? 13.027 8.539 -4.774 1.00 81.06 90 ARG A N 1
ATOM 665 C CA . ARG A 1 90 ? 13.841 9.731 -4.561 1.00 81.06 90 ARG A CA 1
ATOM 666 C C . ARG A 1 90 ? 15.009 9.690 -5.541 1.00 81.06 90 ARG A C 1
ATOM 668 O O . ARG A 1 90 ? 15.921 8.893 -5.354 1.00 81.06 90 ARG A O 1
ATOM 675 N N . ILE A 1 91 ? 14.970 10.547 -6.555 1.00 77.62 91 ILE A N 1
ATOM 676 C CA . ILE A 1 91 ? 16.109 10.769 -7.448 1.00 77.62 91 ILE A CA 1
ATOM 677 C C . ILE A 1 91 ? 17.235 11.490 -6.702 1.00 77.62 91 ILE A C 1
ATOM 679 O O . ILE A 1 91 ? 16.981 12.304 -5.807 1.00 77.62 91 ILE A O 1
ATOM 683 N N . GLU A 1 92 ? 18.480 11.185 -7.058 1.00 73.19 92 GLU A N 1
ATOM 684 C CA . GLU A 1 92 ? 19.613 11.992 -6.618 1.00 73.19 92 GLU A CA 1
ATOM 685 C C . GLU A 1 92 ? 19.551 13.346 -7.322 1.00 73.19 92 GLU A C 1
ATOM 687 O O . GLU A 1 92 ? 19.578 13.438 -8.547 1.00 73.19 92 GLU A O 1
ATOM 692 N N . VAL A 1 93 ? 19.428 14.404 -6.529 1.00 72.44 93 VAL A N 1
ATOM 693 C CA . VAL A 1 93 ? 19.511 15.785 -6.997 1.00 72.44 93 VAL A CA 1
ATOM 694 C C . VAL A 1 93 ? 20.795 16.352 -6.414 1.00 72.44 93 VAL A C 1
ATOM 696 O O . VAL A 1 93 ? 20.972 16.314 -5.193 1.00 72.44 93 VAL A O 1
ATOM 699 N N . CYS A 1 94 ? 21.692 16.850 -7.270 1.00 68.69 94 CYS A N 1
ATOM 700 C CA . CYS A 1 94 ? 22.905 17.526 -6.820 1.00 68.69 94 CYS A CA 1
ATOM 701 C C . CYS A 1 94 ? 22.529 18.664 -5.870 1.00 68.69 94 CYS A C 1
ATOM 703 O O . CYS A 1 94 ? 21.652 19.477 -6.170 1.00 68.69 94 CYS A O 1
ATOM 705 N N . SER A 1 95 ? 23.188 18.720 -4.715 1.00 72.94 95 SER A N 1
ATOM 706 C CA . SER A 1 95 ? 23.031 19.837 -3.796 1.00 72.94 95 SER A CA 1
ATOM 707 C C . SER A 1 95 ? 23.491 21.122 -4.485 1.00 72.94 95 SER A C 1
ATOM 709 O O . SER A 1 95 ? 24.553 21.176 -5.099 1.00 72.94 95 SER A O 1
ATOM 711 N N . SER A 1 96 ? 22.702 22.186 -4.357 1.00 67.12 96 SER A N 1
ATOM 712 C CA . SER A 1 96 ? 22.936 23.489 -4.996 1.00 67.12 96 SER A CA 1
ATOM 713 C C . SER A 1 96 ? 24.229 24.197 -4.551 1.00 67.12 96 SER A C 1
ATOM 715 O O . SER A 1 96 ? 24.518 25.290 -5.023 1.00 67.12 96 SER A O 1
ATOM 717 N N . ASN A 1 97 ? 25.008 23.593 -3.648 1.00 61.59 97 ASN A N 1
ATOM 718 C CA . ASN A 1 97 ? 26.222 24.161 -3.061 1.00 61.59 97 ASN A CA 1
ATOM 719 C C . ASN A 1 97 ? 27.473 24.005 -3.942 1.00 61.59 97 ASN A C 1
ATOM 721 O O . ASN A 1 97 ? 28.548 24.421 -3.532 1.00 61.59 97 ASN A O 1
ATOM 725 N N . SER A 1 98 ? 27.370 23.420 -5.137 1.00 53.97 98 SER A N 1
ATOM 726 C CA . SER A 1 98 ? 28.509 23.293 -6.062 1.00 53.97 98 SER A CA 1
ATOM 727 C C . SER A 1 98 ? 28.732 24.525 -6.958 1.00 53.97 98 SER A C 1
ATOM 729 O O . SER A 1 98 ? 29.470 24.428 -7.933 1.00 53.97 98 SER A O 1
ATOM 731 N N . LEU A 1 99 ? 28.093 25.667 -6.662 1.00 54.00 99 LEU A N 1
ATOM 732 C CA . LEU A 1 99 ? 28.187 26.915 -7.442 1.00 54.00 99 LEU A CA 1
ATOM 733 C C . LEU A 1 99 ? 28.742 28.124 -6.654 1.00 54.00 99 LEU A C 1
ATOM 735 O O . LEU A 1 99 ? 28.542 29.260 -7.077 1.00 54.00 99 LEU A O 1
ATOM 739 N N . THR A 1 100 ? 29.446 27.906 -5.540 1.00 47.34 100 THR A N 1
ATOM 740 C CA . THR A 1 100 ? 30.183 28.961 -4.806 1.00 47.34 100 THR A CA 1
ATOM 741 C C . THR A 1 100 ? 31.648 28.619 -4.662 1.00 47.34 100 THR A C 1
ATOM 743 O O . THR A 1 100 ? 31.912 27.453 -4.290 1.00 47.34 100 THR A O 1
#

Radius of gyration: 17.13 Å; chains: 1; bounding box: 49×37×38 Å

InterPro domains:
  IPR004456 2,3-bisphosphoglycerate-independent phosphoglycerate mutase [PF10143] (2-68)
  IPR004456 2,3-bisphosphoglycerate-independent phosphoglycerate mutase [PTHR31209] (1-94)

Organism: NCBI:txid97028

Secondary structure (DSSP, 8-state):
---TT--------SS--S-B--S--SSTT-PPPPP-BSSS-HHHHHHHHHHHHHHHHHHHHHHT-HHHHHHHHTTPPP-----------------GGGG-